Protein AF-A0A4R3K7P0-F1 (afdb_monomer_lite)

pLDDT: mean 79.71, std 18.06, range [42.06, 94.44]

Structure (mmCIF, N/CA/C/O backbone):
data_AF-A0A4R3K7P0-F1
#
_entry.id   AF-A0A4R3K7P0-F1
#
loop_
_atom_site.group_PDB
_atom_site.id
_atom_site.type_symbol
_atom_site.label_atom_id
_atom_site.label_alt_id
_atom_site.label_comp_id
_atom_site.label_asym_id
_atom_site.label_entity_id
_atom_site.label_seq_id
_atom_site.pdbx_PDB_ins_code
_atom_site.Cartn_x
_atom_site.Cartn_y
_atom_site.Cartn_z
_atom_site.occupancy
_atom_site.B_iso_or_equiv
_atom_site.auth_seq_id
_atom_site.auth_comp_id
_atom_site.auth_asym_id
_atom_site.auth_atom_id
_atom_site.pdbx_PDB_model_num
ATOM 1 N N . MET A 1 1 ? -28.481 11.388 35.765 1.00 54.41 1 MET A N 1
ATOM 2 C CA . MET A 1 1 ? -27.149 10.899 35.350 1.00 54.41 1 MET A CA 1
ATOM 3 C C . MET A 1 1 ? -27.106 10.977 33.832 1.00 54.41 1 MET A C 1
ATOM 5 O O . MET A 1 1 ? -27.843 10.246 33.185 1.00 54.41 1 MET A O 1
AT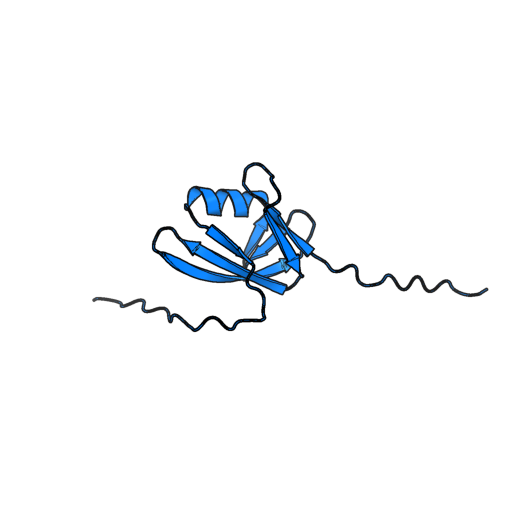OM 9 N N . LYS A 1 2 ? -26.402 11.964 33.264 1.00 46.56 2 LYS A N 1
ATOM 10 C CA . LYS A 1 2 ? -26.309 12.126 31.806 1.00 46.56 2 LYS A CA 1
ATOM 11 C C . LYS A 1 2 ? -25.249 11.148 31.313 1.00 46.56 2 LYS A C 1
ATOM 13 O O . LYS A 1 2 ? -24.096 11.267 31.709 1.00 46.56 2 LYS A O 1
ATOM 18 N N . GLN A 1 3 ? -25.674 10.146 30.551 1.00 49.94 3 GLN A N 1
ATOM 19 C CA . GLN A 1 3 ? -24.763 9.195 29.932 1.00 49.94 3 GLN A CA 1
ATOM 20 C C . GLN A 1 3 ? -23.885 9.960 28.945 1.00 49.94 3 GLN A C 1
ATOM 22 O O . GLN A 1 3 ? -24.380 10.706 28.102 1.00 49.94 3 GLN A O 1
ATOM 27 N N . GLN A 1 4 ? -22.580 9.837 29.138 1.00 55.19 4 GLN A N 1
ATOM 28 C CA . GLN A 1 4 ? -21.568 10.438 28.297 1.00 55.19 4 GLN A CA 1
ATOM 29 C C . GLN A 1 4 ? -2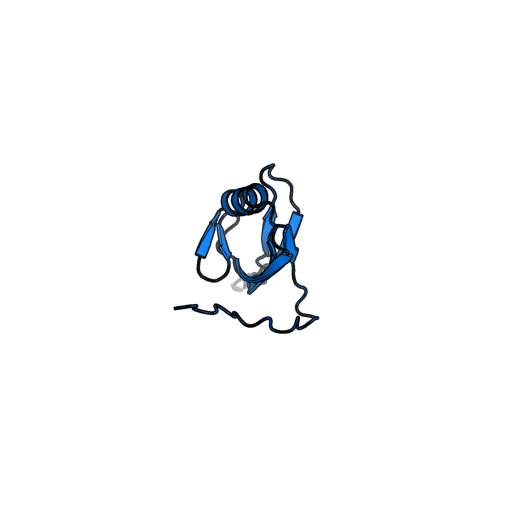1.493 9.628 27.005 1.00 55.19 4 GLN A C 1
ATOM 31 O O . GLN A 1 4 ? -20.894 8.557 26.962 1.00 55.19 4 GLN A O 1
ATOM 36 N N . GLU A 1 5 ? -22.151 10.124 25.962 1.00 55.09 5 GLU A N 1
ATOM 37 C CA . GLU A 1 5 ? -21.992 9.621 24.603 1.00 55.09 5 GLU A CA 1
ATOM 38 C C . GLU A 1 5 ? -20.620 10.087 24.101 1.00 55.09 5 GLU A C 1
ATOM 40 O O . GLU A 1 5 ? -20.478 11.135 23.476 1.00 55.09 5 GLU A O 1
ATOM 45 N N . ASN A 1 6 ? -19.576 9.324 24.438 1.00 54.56 6 ASN A N 1
ATOM 46 C CA . ASN A 1 6 ? -18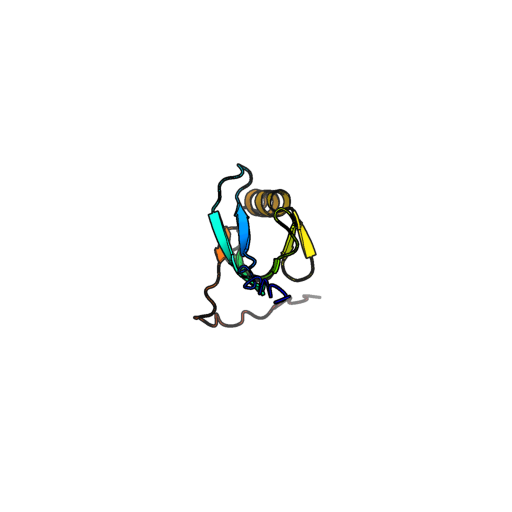.311 9.365 23.712 1.00 54.56 6 ASN A CA 1
ATOM 47 C C . ASN A 1 6 ? -18.592 8.826 22.307 1.00 54.56 6 ASN A C 1
ATOM 49 O O . ASN A 1 6 ? -18.367 7.653 22.007 1.00 54.56 6 ASN A O 1
ATOM 53 N N . ARG A 1 7 ? -19.129 9.692 21.448 1.00 52.12 7 ARG A N 1
ATOM 54 C CA . ARG A 1 7 ? -19.148 9.494 20.006 1.00 52.12 7 ARG A CA 1
ATOM 55 C C . ARG A 1 7 ? -17.692 9.588 19.565 1.00 52.12 7 ARG A C 1
ATOM 57 O O . ARG A 1 7 ? -17.185 10.664 19.277 1.00 52.12 7 ARG A O 1
ATOM 64 N N . ALA A 1 8 ? -16.984 8.466 19.661 1.00 56.72 8 ALA A N 1
ATOM 65 C CA . ALA A 1 8 ? -15.679 8.323 19.053 1.00 56.72 8 ALA A CA 1
ATOM 66 C C . ALA A 1 8 ? -15.901 8.534 17.555 1.00 56.72 8 ALA A C 1
ATOM 68 O O . ALA A 1 8 ? -16.440 7.657 16.878 1.00 56.72 8 ALA A O 1
ATOM 69 N N . GLU A 1 9 ? -15.573 9.732 17.073 1.00 57.75 9 GLU A N 1
ATOM 70 C CA . GLU A 1 9 ? -15.420 10.006 15.650 1.00 57.75 9 GLU A CA 1
ATOM 71 C C . GLU A 1 9 ? -14.645 8.824 15.051 1.00 57.75 9 GLU A C 1
ATOM 73 O O . GLU A 1 9 ? -13.642 8.408 15.651 1.00 57.75 9 GLU A O 1
ATOM 78 N N . PRO A 1 10 ? -15.113 8.207 13.950 1.00 58.22 10 PRO A N 1
ATOM 79 C CA . PRO A 1 10 ? -14.361 7.147 13.307 1.00 58.22 10 PRO A CA 1
ATOM 80 C C . PRO A 1 10 ? -13.035 7.762 12.872 1.00 58.22 10 PRO A C 1
ATOM 82 O O . PRO A 1 10 ? -12.973 8.461 11.867 1.00 58.22 10 PRO A O 1
ATOM 85 N N . GLN A 1 11 ? -11.989 7.552 13.675 1.00 59.31 11 GLN A N 1
ATOM 86 C CA . GLN A 1 11 ? -10.633 7.941 13.325 1.00 59.31 11 GLN A CA 1
ATOM 87 C C . GLN A 1 11 ? -10.383 7.347 11.946 1.00 59.31 11 GLN A C 1
ATOM 89 O O . GLN A 1 11 ? -10.576 6.141 11.755 1.00 59.31 11 GLN A O 1
ATOM 94 N N . GLU A 1 12 ? -10.067 8.202 10.978 1.00 70.38 12 GLU A N 1
ATOM 95 C CA . GLU A 1 12 ? -9.832 7.790 9.603 1.00 70.38 12 GLU A CA 1
ATOM 96 C C . GLU A 1 12 ? -8.714 6.746 9.622 1.00 70.38 12 GLU A C 1
ATOM 98 O O . GLU A 1 12 ? -7.548 7.065 9.848 1.00 70.38 12 GLU A O 1
ATOM 103 N N . LYS A 1 13 ? -9.079 5.467 9.476 1.00 83.69 13 LYS A N 1
ATOM 104 C CA . LYS A 1 13 ? -8.112 4.372 9.515 1.00 83.69 13 LYS A CA 1
ATOM 105 C C . LYS A 1 13 ? -7.238 4.502 8.281 1.00 83.69 13 LYS A C 1
ATOM 107 O O . LYS A 1 13 ? -7.725 4.361 7.159 1.00 83.69 13 LYS A O 1
ATOM 112 N N . GLN A 1 14 ? -5.965 4.805 8.497 1.00 89.06 14 GLN A N 1
ATOM 113 C CA . GLN A 1 14 ? -4.994 5.003 7.432 1.00 89.06 14 GLN A CA 1
ATOM 114 C C . GLN A 1 14 ? -3.978 3.871 7.430 1.00 89.06 14 GLN A C 1
ATOM 116 O O . GLN A 1 14 ? -3.431 3.483 8.459 1.00 89.06 14 GLN A O 1
ATOM 121 N N . ILE A 1 15 ? -3.716 3.346 6.241 1.00 91.06 15 ILE A N 1
ATOM 122 C CA . ILE A 1 15 ? -2.713 2.324 5.999 1.00 91.06 15 ILE A CA 1
ATOM 123 C C . ILE A 1 15 ? -1.393 3.026 5.718 1.00 91.06 15 ILE A C 1
ATOM 125 O O . ILE A 1 15 ? -1.295 3.875 4.825 1.00 91.06 15 ILE A O 1
ATOM 129 N N . ARG A 1 16 ? -0.367 2.644 6.472 1.00 92.44 16 ARG A N 1
ATOM 130 C CA . ARG A 1 16 ? 0.981 3.177 6.331 1.00 92.44 16 ARG A CA 1
ATOM 131 C C . ARG A 1 16 ? 1.776 2.361 5.317 1.00 92.44 16 ARG A C 1
ATOM 133 O O . ARG A 1 16 ? 1.942 1.157 5.484 1.00 92.44 16 ARG A O 1
ATOM 140 N N . PHE A 1 17 ? 2.328 3.028 4.307 1.00 92.44 17 PHE A N 1
ATOM 141 C CA . PHE A 1 17 ? 3.289 2.421 3.388 1.00 92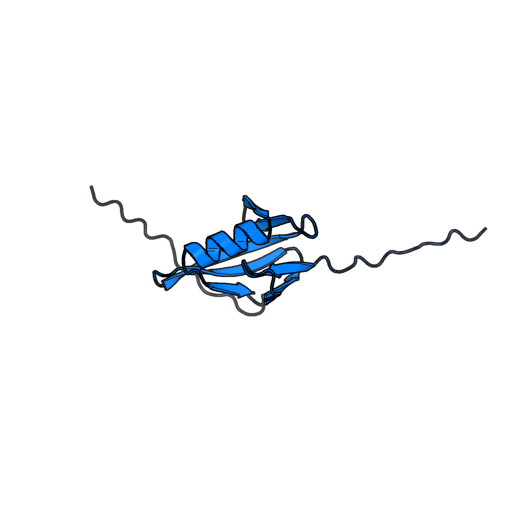.44 17 PHE A CA 1
ATOM 142 C C . PHE A 1 17 ? 4.700 2.865 3.752 1.00 92.44 17 PHE A C 1
ATOM 144 O O . PHE A 1 17 ? 4.982 4.063 3.846 1.00 92.44 17 PHE A O 1
ATOM 151 N N . ILE A 1 18 ? 5.578 1.886 3.950 1.00 93.50 18 ILE A N 1
ATOM 152 C CA . ILE A 1 18 ? 6.992 2.081 4.277 1.00 93.50 18 ILE A CA 1
ATOM 153 C C . ILE A 1 18 ? 7.894 1.453 3.209 1.00 93.50 18 ILE A C 1
ATOM 155 O O . ILE A 1 18 ? 7.413 0.725 2.337 1.00 93.50 18 ILE A O 1
ATOM 159 N N . ASP A 1 19 ? 9.188 1.748 3.265 1.00 90.06 19 ASP A N 1
ATOM 160 C CA . ASP A 1 19 ? 10.229 0.956 2.600 1.00 90.06 19 ASP A CA 1
ATOM 161 C C . ASP A 1 19 ? 10.811 -0.128 3.536 1.00 90.06 19 ASP A C 1
ATOM 163 O O . ASP A 1 19 ? 10.433 -0.220 4.709 1.00 90.06 19 ASP A O 1
ATOM 167 N N . SER A 1 20 ? 11.715 -0.973 3.024 1.00 87.88 20 SER A N 1
ATOM 168 C CA . SER A 1 20 ? 12.401 -2.012 3.814 1.00 87.88 20 SER A CA 1
ATOM 169 C C . SER A 1 20 ? 13.272 -1.448 4.939 1.00 87.88 20 SER A C 1
ATOM 171 O O . SER A 1 20 ? 13.523 -2.133 5.929 1.00 87.88 20 SER A O 1
ATOM 173 N N . HIS A 1 21 ? 13.678 -0.183 4.837 1.00 88.81 21 HIS A N 1
ATOM 174 C CA . HIS A 1 21 ? 14.416 0.558 5.857 1.00 88.81 21 HIS A CA 1
ATOM 175 C C . HIS A 1 21 ? 13.498 1.242 6.883 1.00 88.81 21 HIS A C 1
ATOM 177 O O . HIS A 1 21 ? 13.976 2.008 7.720 1.00 88.81 21 HIS A O 1
ATOM 183 N N . TYR A 1 22 ? 12.194 0.945 6.860 1.00 87.00 22 TYR A N 1
ATOM 184 C CA . TYR A 1 22 ? 11.189 1.493 7.770 1.00 87.00 22 TYR A CA 1
ATOM 185 C C . TYR A 1 22 ? 10.885 2.987 7.582 1.00 87.00 22 TYR A C 1
ATOM 187 O O . TYR A 1 22 ? 10.183 3.586 8.409 1.00 87.00 22 TYR A O 1
ATOM 195 N N . ASN A 1 23 ? 11.346 3.609 6.491 1.00 90.88 23 ASN A N 1
ATOM 196 C CA . ASN A 1 23 ? 10.978 4.996 6.225 1.00 90.88 23 ASN A CA 1
ATOM 197 C C . ASN A 1 23 ? 9.548 5.060 5.702 1.00 90.88 23 ASN A C 1
ATOM 199 O O . ASN A 1 23 ? 9.132 4.296 4.832 1.00 90.88 23 ASN A O 1
ATOM 203 N N . LEU A 1 24 ? 8.785 6.009 6.236 1.00 91.31 24 LEU A N 1
ATOM 204 C CA . LEU A 1 24 ? 7.442 6.305 5.764 1.00 91.31 24 LEU A CA 1
ATOM 205 C C . LEU A 1 24 ? 7.493 6.866 4.338 1.00 91.31 24 LEU A C 1
ATOM 207 O O . LEU A 1 24 ? 8.137 7.885 4.104 1.00 91.31 24 LEU A O 1
ATOM 211 N N . LYS A 1 25 ? 6.742 6.252 3.419 1.00 91.44 25 LYS A N 1
ATOM 212 C CA . LYS A 1 25 ? 6.573 6.759 2.052 1.00 91.44 25 LYS A CA 1
ATOM 213 C C . LYS A 1 25 ? 5.318 7.610 1.920 1.00 91.44 25 LYS A C 1
ATOM 215 O O . LYS A 1 25 ? 5.393 8.747 1.471 1.00 91.44 25 LYS A O 1
ATOM 220 N N . PHE A 1 26 ? 4.167 7.051 2.283 1.00 91.38 26 PHE A N 1
ATOM 221 C CA . PHE A 1 26 ? 2.868 7.718 2.195 1.00 91.38 26 PHE A CA 1
ATOM 222 C C . PHE A 1 26 ? 1.814 6.977 3.027 1.00 91.38 26 PHE A C 1
ATOM 224 O O . PHE A 1 26 ? 2.028 5.845 3.469 1.00 91.38 26 PHE A O 1
ATOM 231 N N . TYR A 1 27 ? 0.663 7.622 3.205 1.00 91.44 27 TYR A N 1
ATOM 232 C CA . TYR A 1 27 ? -0.534 7.035 3.798 1.00 91.44 27 TYR A CA 1
ATOM 233 C C . TYR A 1 27 ? -1.633 6.914 2.751 1.00 91.44 27 TYR A C 1
ATOM 235 O O . TYR A 1 27 ? -1.723 7.738 1.840 1.00 91.44 27 TYR A O 1
ATOM 243 N N . ILE A 1 28 ? -2.483 5.905 2.903 1.00 91.00 28 ILE A N 1
ATOM 244 C CA . ILE A 1 28 ? -3.733 5.786 2.151 1.00 91.00 28 ILE A CA 1
ATOM 245 C C . ILE A 1 28 ? -4.887 5.523 3.119 1.00 91.00 28 ILE A C 1
ATOM 247 O O . ILE A 1 28 ? -4.673 4.875 4.143 1.00 91.00 28 ILE A O 1
ATOM 251 N N . PRO A 1 29 ? -6.107 5.993 2.826 1.00 91.25 29 PRO A N 1
ATOM 252 C CA . PRO A 1 29 ? -7.273 5.634 3.625 1.00 91.25 29 PRO A CA 1
ATOM 253 C C . PRO A 1 29 ? -7.595 4.137 3.494 1.00 91.25 29 PRO A C 1
ATOM 255 O O . PRO A 1 29 ? -7.177 3.482 2.534 1.00 91.25 29 PRO A O 1
ATOM 258 N N . ASP A 1 30 ? -8.363 3.595 4.440 1.00 90.31 30 ASP A N 1
ATOM 259 C CA . ASP A 1 30 ? -8.953 2.260 4.309 1.00 90.31 30 ASP A CA 1
ATOM 260 C C . ASP A 1 30 ? -9.764 2.149 3.006 1.00 90.31 30 ASP A C 1
ATOM 262 O O . ASP A 1 30 ? -10.617 2.985 2.710 1.00 90.31 30 ASP A O 1
ATOM 266 N N . GLY A 1 31 ? -9.468 1.132 2.195 1.00 88.62 31 GLY A N 1
ATOM 267 C CA . GLY A 1 31 ? -10.037 0.980 0.853 1.00 88.62 31 GLY A CA 1
ATOM 268 C C . GLY A 1 31 ? -9.332 1.798 -0.238 1.00 88.62 31 GLY A C 1
ATOM 269 O O . GLY A 1 31 ? -9.776 1.782 -1.387 1.00 88.62 31 GLY A O 1
ATOM 270 N N . GLY A 1 32 ? -8.239 2.498 0.084 1.00 90.25 32 GLY A N 1
ATOM 271 C CA . GLY A 1 32 ? -7.406 3.212 -0.882 1.00 90.25 32 GLY A CA 1
ATOM 272 C C . GLY A 1 32 ? -6.778 2.278 -1.918 1.00 90.25 32 GLY A C 1
ATOM 273 O O . GLY A 1 32 ? -6.624 1.081 -1.689 1.00 90.25 32 GLY A O 1
ATOM 274 N N . ILE A 1 33 ? -6.406 2.809 -3.082 1.00 92.00 33 ILE A N 1
ATOM 275 C CA . ILE A 1 33 ? -5.834 2.015 -4.177 1.00 92.00 33 ILE A CA 1
ATOM 276 C C . ILE A 1 33 ? -4.380 2.424 -4.378 1.00 92.00 33 ILE A C 1
ATOM 278 O O . ILE A 1 33 ? -4.060 3.610 -4.407 1.00 92.00 33 ILE A O 1
ATOM 282 N N . ILE A 1 34 ? -3.501 1.442 -4.547 1.00 92.62 34 ILE A N 1
ATOM 283 C CA . ILE A 1 34 ? -2.107 1.654 -4.941 1.00 92.62 34 ILE A CA 1
ATOM 284 C C . ILE A 1 34 ? -1.881 1.154 -6.364 1.00 92.62 34 ILE A C 1
ATOM 286 O O . ILE A 1 34 ? -2.466 0.152 -6.783 1.00 92.62 34 ILE A O 1
ATOM 290 N N . ARG A 1 35 ? -0.988 1.823 -7.089 1.00 93.00 35 ARG A N 1
ATOM 291 C CA . ARG A 1 35 ? -0.418 1.357 -8.349 1.00 93.00 35 ARG A CA 1
ATOM 292 C C . ARG A 1 35 ? 0.961 0.787 -8.084 1.00 93.00 35 ARG A C 1
ATOM 294 O O . ARG A 1 35 ? 1.830 1.474 -7.554 1.00 93.00 35 ARG A O 1
ATOM 301 N N . ILE A 1 36 ? 1.162 -0.456 -8.494 1.00 92.56 36 ILE A N 1
ATOM 302 C CA . ILE A 1 36 ? 2.455 -1.131 -8.472 1.00 92.56 36 ILE A CA 1
ATOM 303 C C . ILE A 1 36 ? 2.984 -1.155 -9.901 1.00 92.56 36 ILE A C 1
ATOM 305 O O . ILE A 1 36 ? 2.400 -1.812 -10.758 1.00 92.56 36 ILE A O 1
ATOM 309 N N . THR A 1 37 ? 4.077 -0.452 -10.163 1.00 92.19 37 THR A N 1
ATOM 310 C CA . THR A 1 37 ? 4.796 -0.465 -11.439 1.00 92.19 37 THR A CA 1
ATOM 311 C C . THR A 1 37 ? 5.956 -1.445 -11.333 1.00 92.19 37 THR A C 1
ATOM 313 O O . THR A 1 37 ? 6.902 -1.205 -10.588 1.00 92.19 37 THR A O 1
ATOM 316 N N . PHE A 1 38 ? 5.885 -2.556 -12.056 1.00 90.38 38 PHE A N 1
ATOM 317 C CA . PHE A 1 38 ? 6.933 -3.572 -12.096 1.00 90.38 38 PHE A CA 1
ATOM 318 C C . PHE A 1 38 ? 8.101 -3.133 -12.983 1.00 90.38 38 PHE A C 1
ATOM 320 O O . PHE A 1 38 ? 7.952 -2.280 -13.859 1.00 90.38 38 PHE A O 1
ATOM 327 N N . ARG A 1 39 ? 9.255 -3.787 -12.813 1.00 86.31 39 ARG A N 1
ATOM 328 C CA . ARG A 1 39 ? 10.470 -3.535 -13.605 1.00 86.31 39 ARG A CA 1
ATOM 329 C C . ARG A 1 39 ? 10.270 -3.685 -15.119 1.00 86.31 39 ARG A C 1
ATOM 331 O O . ARG A 1 39 ? 10.942 -3.009 -15.886 1.00 86.31 39 ARG A O 1
ATOM 338 N N . ASP A 1 40 ? 9.331 -4.530 -15.533 1.00 86.00 40 ASP A N 1
ATOM 339 C CA . ASP A 1 40 ? 8.980 -4.763 -16.941 1.00 86.00 40 ASP A CA 1
ATOM 340 C C . ASP A 1 40 ? 8.119 -3.631 -17.552 1.00 86.00 40 ASP A C 1
ATOM 342 O O . ASP A 1 40 ? 7.724 -3.680 -18.710 1.00 86.00 40 ASP A O 1
ATOM 346 N N . GLY A 1 41 ? 7.777 -2.598 -16.771 1.00 85.81 41 GLY A N 1
ATOM 347 C CA . GLY A 1 41 ? 6.919 -1.487 -17.201 1.00 85.81 41 GLY A CA 1
ATOM 348 C C . GLY A 1 41 ? 5.418 -1.780 -17.100 1.00 85.81 41 GLY A C 1
ATOM 349 O O . GLY A 1 41 ? 4.595 -0.885 -17.299 1.00 85.81 41 GLY A O 1
ATOM 350 N N . HIS A 1 42 ? 5.036 -3.008 -16.742 1.00 89.38 42 HIS A N 1
ATOM 351 C CA . HIS A 1 42 ? 3.659 -3.333 -16.386 1.00 89.38 42 HIS A CA 1
ATOM 352 C C . HIS A 1 42 ? 3.243 -2.642 -15.088 1.00 89.38 42 HIS A C 1
ATOM 354 O O . HIS A 1 42 ? 4.014 -2.570 -14.134 1.00 89.38 42 HIS A O 1
ATOM 360 N N . THR A 1 43 ? 1.991 -2.200 -15.026 1.00 91.75 43 THR A N 1
ATOM 361 C CA . THR A 1 43 ? 1.382 -1.654 -13.814 1.00 91.75 43 THR A CA 1
ATOM 362 C C . THR A 1 43 ? 0.243 -2.550 -13.335 1.00 91.75 43 THR A C 1
ATOM 364 O O . THR A 1 43 ? -0.468 -3.158 -14.139 1.00 91.75 43 THR A O 1
ATOM 367 N N . ALA A 1 44 ? 0.067 -2.659 -12.021 1.00 89.88 44 ALA A N 1
ATOM 368 C CA . ALA A 1 44 ? -1.067 -3.334 -11.407 1.00 89.88 44 ALA A CA 1
ATOM 369 C C . ALA A 1 44 ? -1.667 -2.479 -10.299 1.00 89.88 44 ALA A C 1
ATOM 371 O O . ALA A 1 44 ? -0.975 -2.075 -9.365 1.00 89.88 44 ALA A O 1
ATOM 372 N N . ASP A 1 45 ? -2.976 -2.293 -10.380 1.00 92.31 45 ASP A N 1
ATOM 373 C CA . ASP A 1 45 ? -3.732 -1.546 -9.389 1.00 92.31 45 ASP A CA 1
ATOM 374 C C . ASP A 1 45 ? -4.292 -2.516 -8.352 1.00 92.31 45 ASP A C 1
ATOM 376 O O . ASP A 1 45 ? -4.870 -3.557 -8.688 1.00 92.31 45 ASP A O 1
ATOM 380 N N . ARG A 1 46 ? -4.080 -2.203 -7.076 1.00 92.44 46 ARG A N 1
ATOM 381 C CA . ARG A 1 46 ? -4.501 -3.040 -5.955 1.00 92.44 46 ARG A CA 1
ATOM 382 C C . ARG A 1 46 ? -5.231 -2.192 -4.932 1.00 92.44 46 ARG A C 1
ATOM 384 O O . ARG A 1 46 ? -4.713 -1.180 -4.478 1.00 92.44 46 ARG A O 1
ATOM 391 N N . VAL A 1 47 ? -6.434 -2.631 -4.575 1.00 92.19 47 VAL A N 1
ATOM 392 C CA . VAL A 1 47 ? -7.187 -2.068 -3.453 1.00 92.19 47 VAL A CA 1
ATOM 393 C C . VAL A 1 47 ? -6.519 -2.522 -2.168 1.00 92.19 47 VAL A C 1
ATOM 395 O O . VAL A 1 47 ? -6.218 -3.706 -2.027 1.00 92.19 47 VAL A O 1
ATOM 398 N N . CYS A 1 48 ? -6.310 -1.607 -1.240 1.00 93.06 48 CYS A N 1
ATOM 399 C CA . CYS A 1 48 ? -5.704 -1.886 0.041 1.00 93.06 48 CYS A CA 1
ATOM 400 C C . CYS A 1 48 ? -6.726 -1.720 1.157 1.00 93.06 48 CYS A C 1
ATOM 402 O O . CYS A 1 48 ? -7.464 -0.738 1.182 1.00 93.06 48 CYS A O 1
ATOM 404 N N . LYS A 1 49 ? -6.760 -2.672 2.087 1.00 92.69 49 LYS A N 1
ATOM 405 C CA . LYS A 1 49 ? -7.650 -2.619 3.249 1.00 92.69 49 LYS A CA 1
ATOM 406 C C . LYS A 1 49 ? -6.839 -2.636 4.531 1.00 92.69 49 LYS A C 1
ATOM 408 O O . LYS A 1 49 ? -5.936 -3.459 4.678 1.00 92.69 49 LYS A O 1
ATOM 413 N N . TYR A 1 50 ? -7.178 -1.736 5.439 1.00 92.31 50 TYR A N 1
ATOM 414 C CA . TYR A 1 50 ? -6.572 -1.628 6.749 1.00 92.31 50 TYR A CA 1
ATOM 415 C C . TYR A 1 50 ? -6.979 -2.828 7.604 1.00 92.31 50 TYR A C 1
ATOM 417 O O . TYR A 1 50 ? -8.157 -3.199 7.655 1.00 92.31 50 TYR A O 1
ATOM 425 N N . ILE A 1 51 ? -6.000 -3.429 8.277 1.00 91.75 51 ILE A N 1
ATOM 426 C CA . ILE A 1 51 ? -6.228 -4.460 9.292 1.00 91.75 51 ILE A CA 1
ATOM 427 C C . ILE A 1 51 ? -5.781 -3.901 10.642 1.00 91.75 51 ILE A C 1
ATOM 429 O O . ILE A 1 51 ? -6.610 -3.751 11.540 1.00 91.75 51 ILE A O 1
ATOM 433 N N . ASP A 1 52 ? -4.501 -3.543 10.742 1.00 91.00 52 ASP A N 1
ATOM 434 C CA . ASP A 1 52 ? -3.854 -2.965 11.920 1.00 91.00 52 ASP A CA 1
ATOM 435 C C . ASP A 1 52 ? -2.628 -2.124 11.504 1.00 91.00 52 ASP A C 1
ATOM 437 O O . ASP A 1 52 ? -2.404 -1.886 10.317 1.00 91.00 52 ASP A O 1
ATOM 441 N N . ASP A 1 53 ? -1.839 -1.647 12.471 1.00 87.56 53 ASP A N 1
ATOM 442 C CA . ASP A 1 53 ? -0.651 -0.813 12.232 1.00 87.56 53 ASP A CA 1
ATOM 443 C C . ASP A 1 53 ? 0.452 -1.493 11.404 1.00 87.56 53 ASP A C 1
ATOM 445 O O . ASP A 1 53 ? 1.281 -0.808 10.800 1.00 87.56 53 ASP A O 1
ATOM 449 N N . TYR A 1 54 ? 0.465 -2.827 11.357 1.00 90.38 54 TYR A N 1
ATOM 450 C CA . TYR A 1 54 ? 1.497 -3.617 10.694 1.00 90.38 54 TYR A CA 1
ATOM 451 C C . TYR A 1 54 ? 0.974 -4.480 9.553 1.00 90.38 54 TYR A C 1
ATOM 453 O O . TYR A 1 54 ? 1.752 -4.816 8.658 1.00 90.38 54 TYR A O 1
ATOM 461 N N . HIS A 1 55 ? -0.311 -4.834 9.548 1.00 93.38 55 HIS A N 1
ATOM 462 C CA . HIS A 1 55 ? -0.899 -5.655 8.495 1.00 93.38 55 HIS A CA 1
ATOM 463 C C . HIS A 1 55 ? -1.889 -4.880 7.633 1.00 93.38 55 HIS A C 1
ATOM 465 O O . HIS A 1 55 ? -2.720 -4.098 8.102 1.00 93.38 55 HIS A O 1
ATOM 471 N N . LEU A 1 56 ? -1.847 -5.176 6.337 1.00 94.12 56 LEU A N 1
ATOM 472 C CA . LEU A 1 56 ? -2.839 -4.720 5.378 1.00 94.12 56 LEU A CA 1
ATOM 473 C C . LEU A 1 56 ? -3.216 -5.836 4.410 1.00 94.12 56 LEU A C 1
ATOM 475 O O . LEU A 1 56 ? -2.434 -6.744 4.131 1.00 94.12 56 LEU A O 1
ATOM 479 N N . TYR A 1 57 ? -4.401 -5.726 3.826 1.00 94.44 57 TYR A N 1
ATOM 480 C CA . TYR A 1 57 ? -4.710 -6.467 2.611 1.00 94.44 57 TYR A CA 1
ATOM 481 C C . TYR A 1 57 ? -4.272 -5.666 1.400 1.00 94.44 57 TYR A C 1
ATOM 483 O O . TYR A 1 57 ? -4.599 -4.491 1.310 1.00 94.44 57 TYR A O 1
ATOM 491 N N . VAL A 1 58 ? -3.616 -6.317 0.445 1.00 92.19 58 VAL A N 1
ATOM 492 C CA . VAL A 1 58 ? -3.373 -5.808 -0.908 1.00 92.19 58 VAL A CA 1
ATOM 493 C C . VAL A 1 58 ? -4.120 -6.714 -1.884 1.00 92.19 58 VAL A C 1
ATOM 495 O O . VAL A 1 58 ? -3.743 -7.863 -2.131 1.00 92.19 58 VAL A O 1
ATOM 498 N N . GLY A 1 59 ? -5.222 -6.215 -2.433 1.00 90.56 59 GLY A N 1
ATOM 499 C CA . GLY A 1 59 ? -6.200 -7.003 -3.173 1.00 90.56 59 GLY A CA 1
ATOM 500 C C . GLY A 1 59 ? -6.854 -8.047 -2.268 1.00 90.56 59 GLY A C 1
ATOM 501 O O . GLY A 1 59 ? -7.675 -7.716 -1.420 1.00 90.56 59 GLY A O 1
ATOM 502 N N . ASN A 1 60 ? -6.478 -9.313 -2.451 1.00 88.62 60 ASN A N 1
ATOM 503 C CA . ASN A 1 60 ? -7.009 -10.451 -1.691 1.00 88.62 60 ASN A CA 1
ATOM 504 C C . ASN A 1 60 ? -5.954 -11.124 -0.798 1.00 88.62 60 ASN A C 1
ATOM 506 O O . ASN A 1 60 ? -6.239 -12.157 -0.201 1.00 88.62 60 ASN A O 1
ATOM 510 N N . CYS A 1 61 ? -4.743 -10.568 -0.721 1.00 91.75 61 CYS A N 1
ATOM 511 C CA . CYS A 1 61 ? -3.639 -11.132 0.051 1.00 91.75 61 CYS A CA 1
ATOM 512 C C . CYS A 1 61 ? -3.332 -10.245 1.260 1.00 91.75 61 CYS A C 1
ATOM 514 O O . CYS A 1 61 ? -3.236 -9.029 1.105 1.00 91.75 61 CYS A O 1
ATOM 516 N N . CYS A 1 62 ? -3.173 -10.846 2.440 1.00 93.81 62 CYS A N 1
ATOM 517 C CA . CYS A 1 62 ? -2.697 -10.156 3.639 1.00 93.81 62 CYS A CA 1
ATOM 518 C C . CYS A 1 62 ? -1.167 -10.081 3.613 1.00 93.81 62 CYS A C 1
ATOM 520 O O . CYS A 1 62 ? -0.516 -11.079 3.302 1.00 93.81 62 CYS A O 1
ATOM 522 N N . TYR A 1 63 ? -0.613 -8.919 3.945 1.00 94.38 63 TYR A N 1
ATOM 523 C CA . TYR A 1 63 ? 0.821 -8.687 4.033 1.00 94.38 63 TYR A CA 1
ATOM 524 C C . TYR A 1 63 ? 1.167 -7.880 5.279 1.00 94.38 63 TYR A C 1
ATOM 526 O O . TYR A 1 63 ? 0.431 -6.972 5.667 1.00 94.38 63 TYR A O 1
ATOM 534 N N . HIS A 1 64 ? 2.336 -8.169 5.847 1.00 93.94 64 HIS A N 1
ATOM 535 C CA . HIS A 1 64 ? 2.999 -7.255 6.768 1.00 93.94 64 HIS A CA 1
ATOM 536 C C . HIS A 1 64 ? 3.601 -6.081 5.978 1.00 93.94 64 HIS A C 1
ATOM 538 O O . HIS A 1 64 ? 4.157 -6.298 4.899 1.00 93.94 64 HIS A O 1
ATOM 544 N N . ILE A 1 65 ? 3.548 -4.855 6.506 1.00 92.38 65 ILE A N 1
ATOM 545 C CA . ILE A 1 65 ? 4.053 -3.645 5.830 1.00 92.38 65 ILE A CA 1
ATOM 546 C C . ILE A 1 65 ? 5.519 -3.791 5.389 1.00 92.38 65 ILE A C 1
ATOM 548 O O . ILE A 1 65 ? 5.853 -3.446 4.257 1.00 92.38 65 ILE A O 1
ATOM 552 N N . CYS A 1 66 ? 6.371 -4.385 6.233 1.00 92.50 66 CYS A N 1
ATOM 553 C CA . CYS A 1 66 ? 7.767 -4.679 5.887 1.00 92.50 66 CYS A CA 1
ATOM 554 C C . CYS A 1 66 ? 7.893 -5.756 4.804 1.00 92.50 66 CYS A C 1
ATOM 556 O O . CYS A 1 66 ? 8.690 -5.597 3.889 1.00 92.50 66 CYS A O 1
ATOM 558 N N . GLU A 1 67 ? 7.107 -6.837 4.883 1.00 93.50 67 GLU A N 1
ATOM 559 C CA . GLU A 1 67 ? 7.159 -7.914 3.883 1.00 93.50 67 GLU A CA 1
ATOM 560 C C . GLU A 1 67 ? 6.731 -7.389 2.509 1.00 93.50 67 GLU A C 1
ATOM 562 O O . GLU A 1 67 ? 7.336 -7.709 1.485 1.00 93.50 67 GLU A O 1
ATOM 567 N N . PHE A 1 68 ? 5.693 -6.551 2.486 1.00 93.25 68 PHE A N 1
ATOM 568 C CA . PHE A 1 68 ? 5.253 -5.892 1.269 1.00 93.25 68 PHE A CA 1
ATOM 569 C C . PHE A 1 68 ? 6.355 -4.989 0.707 1.00 93.25 68 PHE A C 1
ATOM 571 O O . PHE A 1 68 ? 6.668 -5.091 -0.477 1.00 93.25 68 PHE A O 1
ATOM 578 N N . ALA A 1 69 ? 6.970 -4.150 1.542 1.00 92.44 69 ALA A N 1
ATOM 579 C CA . ALA A 1 69 ? 8.045 -3.254 1.129 1.00 92.44 69 ALA A CA 1
ATOM 580 C C . ALA A 1 69 ? 9.253 -4.012 0.557 1.00 92.44 69 ALA A C 1
ATOM 582 O O . ALA A 1 69 ? 9.674 -3.735 -0.567 1.00 92.44 69 ALA A O 1
ATOM 583 N N . GLU A 1 70 ? 9.739 -5.027 1.274 1.00 92.62 70 GLU A N 1
ATOM 584 C CA . GLU A 1 70 ? 10.858 -5.867 0.843 1.00 92.62 70 GLU A CA 1
ATOM 585 C C . GLU A 1 70 ? 10.547 -6.563 -0.486 1.00 92.62 70 GLU A C 1
ATOM 587 O O . GLU A 1 70 ? 11.347 -6.506 -1.419 1.00 92.62 70 GLU A O 1
ATOM 592 N N . LYS A 1 71 ? 9.349 -7.144 -0.640 1.00 91.19 71 LYS A N 1
ATOM 593 C CA . LYS A 1 71 ? 8.929 -7.750 -1.913 1.00 91.19 71 LYS A CA 1
ATOM 594 C C . LYS A 1 71 ? 8.931 -6.752 -3.062 1.00 91.19 71 LYS A C 1
ATOM 596 O O . LYS A 1 71 ? 9.274 -7.128 -4.184 1.00 91.19 71 LYS A O 1
ATOM 601 N N . MET A 1 72 ? 8.511 -5.514 -2.828 1.00 90.56 72 MET A N 1
ATOM 602 C CA . MET A 1 72 ? 8.499 -4.493 -3.874 1.00 90.56 72 MET A CA 1
ATOM 603 C C . MET A 1 72 ? 9.922 -4.085 -4.256 1.00 90.56 72 MET A C 1
ATOM 605 O O . MET A 1 72 ? 10.223 -4.035 -5.445 1.00 90.56 72 MET A O 1
ATOM 609 N N . GLU A 1 73 ? 10.820 -3.897 -3.291 1.00 90.06 73 GLU A N 1
ATOM 610 C CA . GLU A 1 73 ? 12.221 -3.547 -3.559 1.00 90.06 73 GLU A CA 1
ATOM 611 C C . GLU A 1 73 ? 13.010 -4.683 -4.217 1.00 90.06 73 GLU A C 1
ATOM 613 O O . GLU A 1 73 ? 13.693 -4.446 -5.214 1.00 90.06 73 GLU A O 1
ATOM 618 N N . LEU A 1 74 ? 12.839 -5.927 -3.758 1.00 90.69 74 LEU A N 1
ATOM 619 C CA . LEU A 1 74 ? 13.453 -7.110 -4.373 1.00 90.69 74 LEU A CA 1
ATOM 620 C C . LEU A 1 74 ? 13.030 -7.282 -5.838 1.00 90.69 74 LEU A C 1
ATOM 622 O O . LEU A 1 74 ? 13.849 -7.617 -6.692 1.00 90.69 74 LEU A O 1
ATOM 626 N N . ASN A 1 75 ? 11.760 -7.012 -6.150 1.00 87.81 75 ASN A N 1
ATOM 627 C CA . ASN A 1 75 ? 11.259 -7.057 -7.524 1.00 87.81 75 ASN A CA 1
ATOM 628 C C . ASN A 1 75 ? 11.592 -5.791 -8.337 1.00 87.81 75 ASN A C 1
ATOM 630 O O . ASN A 1 75 ? 11.233 -5.715 -9.514 1.00 87.81 75 ASN A O 1
ATOM 634 N N . GLY A 1 76 ? 12.223 -4.774 -7.735 1.00 88.88 76 GLY A N 1
ATOM 635 C CA . GLY A 1 76 ? 12.440 -3.464 -8.356 1.00 88.88 76 GLY A CA 1
ATOM 636 C C . GLY A 1 76 ? 11.134 -2.781 -8.773 1.00 88.88 76 GLY A C 1
ATOM 637 O O . GLY A 1 76 ? 11.083 -2.105 -9.799 1.00 88.88 76 GLY A O 1
ATOM 638 N N . SER A 1 77 ? 10.058 -3.031 -8.028 1.00 91.38 77 SER A N 1
ATOM 639 C CA . SER A 1 77 ? 8.723 -2.502 -8.283 1.00 91.38 77 SER A CA 1
ATOM 640 C C . SER A 1 77 ? 8.498 -1.205 -7.511 1.00 91.38 77 SER A C 1
ATOM 642 O O . SER A 1 77 ? 8.811 -1.098 -6.327 1.00 91.38 77 SER A O 1
ATOM 644 N N . LYS A 1 78 ? 7.920 -0.209 -8.178 1.00 90.50 78 LYS A N 1
ATOM 645 C CA . LYS A 1 78 ? 7.580 1.085 -7.586 1.00 90.50 78 LYS A CA 1
ATOM 646 C C . LYS A 1 78 ? 6.117 1.084 -7.156 1.00 90.50 78 LYS A C 1
ATOM 648 O O . LYS A 1 78 ? 5.254 0.701 -7.938 1.00 90.50 78 LYS A O 1
ATOM 653 N N . VAL A 1 79 ? 5.835 1.538 -5.938 1.00 91.38 79 VAL A N 1
ATOM 654 C CA . VAL A 1 79 ? 4.468 1.641 -5.408 1.00 91.38 79 VAL A CA 1
ATOM 655 C C . VAL A 1 79 ? 4.104 3.099 -5.194 1.00 91.38 79 VAL A C 1
ATOM 657 O O . VAL A 1 79 ? 4.849 3.824 -4.534 1.00 91.38 79 VAL A O 1
ATOM 660 N N . GLU A 1 80 ? 2.966 3.510 -5.743 1.00 91.81 80 GLU A N 1
ATOM 661 C CA . GLU A 1 80 ? 2.447 4.876 -5.658 1.00 91.81 80 GLU A CA 1
ATOM 662 C C . GLU A 1 80 ? 0.949 4.849 -5.310 1.00 91.81 80 GLU A C 1
ATOM 664 O O . GLU A 1 80 ? 0.229 3.975 -5.803 1.00 9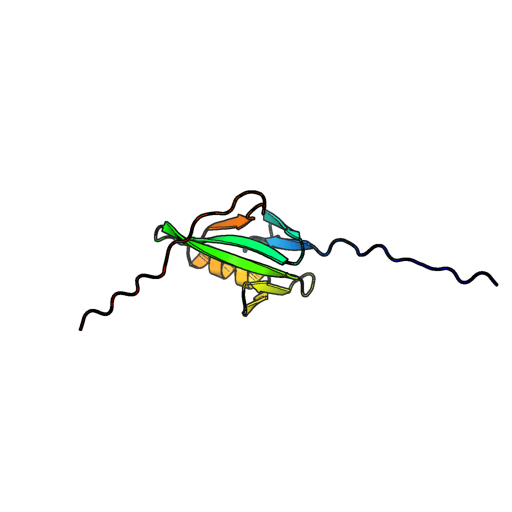1.81 80 GLU A O 1
ATOM 669 N N . PRO A 1 81 ? 0.447 5.766 -4.466 1.00 92.50 81 PRO A N 1
ATOM 670 C CA . PRO A 1 81 ? -0.980 5.863 -4.186 1.00 92.50 81 PRO A CA 1
ATOM 671 C C . PRO A 1 81 ? -1.725 6.403 -5.413 1.00 92.50 81 PRO A C 1
ATOM 673 O O . PRO A 1 81 ? -1.289 7.365 -6.047 1.00 92.50 81 PRO A O 1
ATOM 676 N N . ILE A 1 82 ? -2.866 5.802 -5.746 1.00 88.31 82 ILE A N 1
ATOM 677 C CA . ILE A 1 82 ? -3.780 6.333 -6.757 1.00 88.31 82 ILE A CA 1
ATOM 678 C C . ILE A 1 82 ? -4.791 7.216 -6.040 1.00 88.31 82 ILE A C 1
ATOM 680 O O . ILE A 1 82 ? -5.648 6.730 -5.300 1.00 88.31 82 ILE A O 1
ATOM 684 N N . ASN A 1 83 ? -4.724 8.519 -6.297 1.00 71.69 83 ASN A N 1
ATOM 685 C CA . ASN A 1 83 ? -5.811 9.414 -5.931 1.00 71.69 83 ASN A CA 1
ATOM 686 C C . ASN A 1 83 ? -7.035 9.036 -6.778 1.00 71.69 83 ASN A C 1
ATOM 688 O O . ASN A 1 83 ? -6.961 9.047 -8.007 1.00 71.69 83 ASN A O 1
ATOM 692 N N . GLN A 1 84 ? -8.155 8.694 -6.131 1.00 57.03 84 GLN A N 1
ATOM 693 C CA . GLN A 1 84 ? -9.404 8.251 -6.782 1.00 57.03 84 GLN A CA 1
ATOM 694 C C . GLN A 1 84 ? -9.992 9.263 -7.789 1.00 57.03 84 GLN A C 1
ATOM 696 O O . GLN A 1 84 ? -10.962 8.954 -8.476 1.00 57.03 84 GLN A O 1
ATOM 701 N N . SER A 1 85 ? -9.399 10.450 -7.912 1.00 52.47 85 SER A N 1
ATOM 702 C CA . SER A 1 85 ? -9.782 11.499 -8.852 1.00 52.47 85 SER A CA 1
ATOM 703 C C . SER A 1 85 ? -9.483 11.176 -10.324 1.00 52.47 85 SER A C 1
ATOM 705 O O . SER A 1 85 ? -10.039 11.850 -11.187 1.00 52.47 85 SER A O 1
ATOM 707 N N . GLU A 1 86 ? -8.658 10.166 -10.647 1.00 45.12 86 GLU A N 1
ATOM 708 C CA . GLU A 1 86 ? -8.379 9.799 -12.046 1.00 45.12 86 GLU A CA 1
ATOM 709 C C . GLU A 1 86 ? -8.608 8.305 -12.359 1.00 45.12 86 GLU A C 1
ATOM 711 O O . GLU A 1 86 ? -7.855 7.440 -11.898 1.00 45.12 86 GLU A O 1
ATOM 716 N N . PRO A 1 87 ? -9.598 7.961 -13.210 1.00 44.03 87 PRO A N 1
ATOM 717 C CA . PRO A 1 87 ? -9.799 6.595 -13.674 1.00 44.03 87 PRO A CA 1
ATOM 718 C C . PRO A 1 87 ? -8.701 6.237 -14.681 1.00 44.03 87 PRO A C 1
ATOM 720 O O . PRO A 1 87 ? -8.763 6.598 -15.858 1.00 44.03 87 PRO A O 1
ATOM 723 N N . SER A 1 88 ? -7.666 5.512 -14.250 1.00 47.00 88 SER A N 1
ATOM 724 C CA . SER A 1 88 ? -6.668 5.035 -15.207 1.00 47.00 88 SER A CA 1
ATOM 725 C C . SER A 1 88 ? -7.181 3.794 -15.936 1.00 47.00 88 SER A C 1
ATOM 727 O O . SER A 1 88 ? -7.392 2.727 -15.368 1.00 47.00 88 SER A O 1
ATOM 729 N N . LYS A 1 89 ? -7.390 3.993 -17.232 1.00 44.03 89 LYS A N 1
ATOM 730 C CA . LYS A 1 89 ? -7.789 3.042 -18.268 1.00 44.03 89 LYS A CA 1
ATOM 731 C C . LYS A 1 89 ? -7.157 1.647 -18.124 1.00 44.03 89 LYS A C 1
ATOM 733 O O . LYS A 1 89 ? -5.938 1.502 -18.129 1.00 44.03 89 LYS A O 1
ATOM 738 N N . ASN A 1 90 ? -8.038 0.641 -18.116 1.00 49.66 90 ASN A N 1
ATOM 739 C CA . ASN A 1 90 ? -7.840 -0.744 -18.554 1.00 49.66 90 ASN A CA 1
ATOM 740 C C . ASN A 1 90 ? -6.553 -0.987 -19.364 1.00 49.66 90 ASN A C 1
ATOM 742 O O . ASN A 1 90 ? -6.428 -0.503 -20.491 1.00 49.66 90 ASN A O 1
ATOM 746 N N . LYS A 1 91 ? -5.693 -1.894 -18.889 1.00 45.03 91 LYS A N 1
ATOM 747 C CA . LYS A 1 91 ? -4.914 -2.752 -19.790 1.00 45.03 91 LYS A CA 1
ATOM 748 C C . LYS A 1 91 ? -5.200 -4.214 -19.476 1.00 45.03 91 LYS A C 1
ATOM 750 O O . LYS A 1 91 ? -4.661 -4.823 -18.557 1.00 45.03 91 LYS A O 1
ATOM 755 N N . THR A 1 92 ? -6.138 -4.724 -20.261 1.00 42.06 92 THR A N 1
ATOM 756 C CA . THR A 1 92 ? -6.524 -6.114 -20.450 1.00 42.06 92 THR A CA 1
ATOM 757 C C . THR A 1 92 ? -5.311 -7.046 -20.439 1.00 42.06 92 THR A C 1
ATOM 759 O O . THR A 1 92 ? -4.355 -6.855 -21.188 1.00 42.06 92 THR A O 1
ATOM 762 N N . ARG A 1 93 ? -5.384 -8.089 -19.604 1.00 46.97 93 ARG A N 1
ATOM 763 C CA . ARG A 1 93 ? -4.543 -9.288 -19.689 1.00 46.97 93 ARG A CA 1
ATOM 764 C C . ARG A 1 93 ? -4.669 -9.882 -21.094 1.00 46.97 93 ARG A C 1
ATOM 766 O O . ARG A 1 93 ? -5.666 -10.543 -21.364 1.00 46.97 93 ARG A O 1
ATOM 773 N N . ASN A 1 94 ? -3.662 -9.718 -21.947 1.00 42.69 94 ASN A N 1
ATOM 774 C CA . ASN A 1 94 ? -3.506 -10.586 -23.110 1.00 42.69 94 ASN A CA 1
ATOM 775 C C . ASN A 1 94 ? -2.469 -11.656 -22.765 1.00 42.69 94 ASN A C 1
ATOM 777 O O . ASN A 1 94 ? -1.268 -11.473 -22.932 1.00 42.69 94 ASN A O 1
ATOM 781 N N . ARG A 1 95 ? -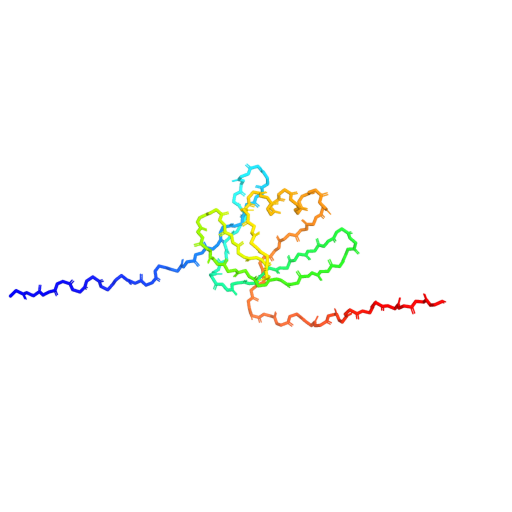2.945 -12.760 -22.184 1.00 49.69 95 ARG A N 1
ATOM 782 C CA . ARG A 1 95 ? -2.149 -13.975 -21.999 1.00 49.69 95 ARG A CA 1
ATOM 783 C C . ARG A 1 95 ? -2.393 -14.827 -23.241 1.00 49.69 95 ARG A C 1
ATOM 785 O O . ARG A 1 95 ? -3.268 -15.690 -23.239 1.00 49.69 95 ARG A O 1
ATOM 792 N N . GLU A 1 96 ? -1.695 -14.496 -24.323 1.00 51.34 96 GLU A N 1
ATOM 793 C CA . GLU A 1 96 ? -1.742 -15.275 -25.556 1.00 51.34 96 GLU A CA 1
ATOM 794 C C . GLU A 1 96 ? -1.104 -16.644 -25.283 1.00 51.34 96 GLU A C 1
ATOM 796 O O . GLU A 1 96 ? 0.090 -16.768 -25.020 1.00 51.34 96 GLU A O 1
ATOM 801 N N . LYS A 1 97 ? -1.949 -17.679 -25.255 1.00 51.25 97 LYS A N 1
ATOM 802 C CA . LYS A 1 97 ? -1.527 -19.069 -25.411 1.00 51.25 97 LYS A CA 1
ATOM 803 C C . LYS A 1 97 ? -1.042 -19.222 -26.851 1.00 51.25 97 LYS A C 1
ATOM 805 O O . LYS A 1 97 ? -1.882 -19.201 -27.747 1.00 51.25 97 LYS A O 1
ATOM 810 N N . GLN A 1 98 ? 0.248 -19.454 -27.069 1.00 55.66 98 GLN A N 1
ATOM 811 C CA . GLN A 1 98 ? 0.683 -20.147 -28.281 1.00 55.66 98 GLN A CA 1
ATOM 812 C C . GLN A 1 98 ? 0.832 -21.637 -27.971 1.00 55.66 98 GLN A C 1
ATOM 814 O O . GLN A 1 98 ? 1.452 -22.030 -26.981 1.00 55.66 98 GLN A O 1
ATOM 819 N N . ARG A 1 99 ? 0.093 -22.411 -28.767 1.00 54.78 99 ARG A N 1
ATOM 820 C CA . ARG A 1 99 ? 0.114 -23.867 -28.893 1.00 54.78 99 ARG A CA 1
ATOM 821 C C . ARG A 1 99 ? 1.249 -24.279 -29.815 1.00 54.78 99 ARG A C 1
ATOM 823 O O . ARG A 1 99 ? 1.573 -23.460 -30.701 1.00 54.78 99 ARG A O 1
#

Radius of gyration: 17.47 Å; chains: 1; bounding box: 42×36×64 Å

Foldseek 3Di:
DDDDPPPPDPPQQWAFAAALVRHTDDIDTAQWKKWKQFPVRDIDIWGWGDDDNQWIDTHNDIDGNNRVNVVCVVRVIDIDTDDPPDDDDDDDDPPDDDD

Sequence (99 aa):
MKQQENRAEPQEKQIRFIDSHYNLKFYIPDGGIIRITFRDGHTADRVCKYIDDYHLYVGNCCYHICEFAEKMELNGSKVEPINQSEPSKNKTRNREKQR

Organism: NCBI:txid1796634

Secondary structure (DSSP, 8-state):
-------------EEEEE-TT--EEEEEETT-EEEEE-TTS-EEEEEEEE-SSSEEEETTEEEEHHHHHHHHHHTT-EEEEE-TTS-------------